Protein AF-A0A164HSQ9-F1 (afdb_monomer)

Structure (mmCIF, N/CA/C/O backbone):
data_AF-A0A164HSQ9-F1
#
_entry.id   AF-A0A164HSQ9-F1
#
loop_
_atom_site.group_PDB
_atom_site.id
_atom_site.type_symbol
_atom_site.label_atom_id
_atom_site.label_alt_id
_atom_site.label_comp_id
_atom_site.label_asym_id
_atom_site.label_entity_id
_atom_site.label_seq_id
_atom_site.pdbx_PDB_ins_code
_atom_site.Cartn_x
_atom_site.Cartn_y
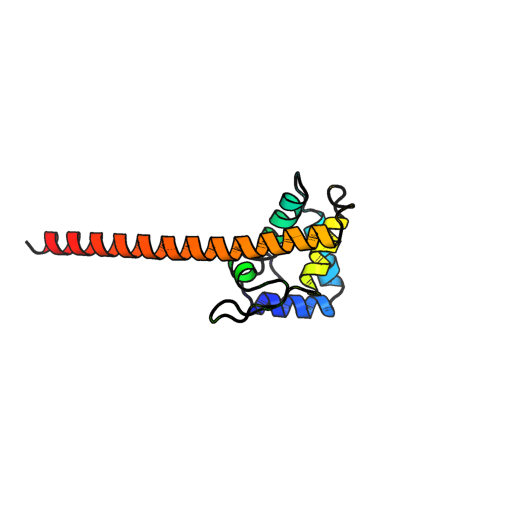_atom_site.Cartn_z
_atom_site.occupancy
_atom_site.B_iso_or_equiv
_atom_site.auth_seq_id
_atom_site.auth_comp_id
_atom_site.auth_asym_id
_atom_site.auth_atom_id
_atom_site.pdbx_PDB_model_num
ATOM 1 N N . GLU A 1 1 ? -12.897 -4.439 5.802 1.00 69.81 1 GLU A N 1
ATOM 2 C CA . GLU A 1 1 ? -12.454 -3.216 5.146 1.00 69.81 1 GLU A CA 1
ATOM 3 C C . GLU A 1 1 ? -12.882 -3.158 3.711 1.00 69.81 1 GLU A C 1
ATOM 5 O O . GLU A 1 1 ? -12.659 -4.116 2.975 1.00 69.81 1 GLU A O 1
ATOM 10 N N . GLU A 1 2 ? -13.531 -2.052 3.369 1.00 85.69 2 GLU A N 1
ATOM 11 C CA . GLU A 1 2 ? -13.688 -1.622 1.988 1.00 85.69 2 GLU A CA 1
ATOM 12 C C . GLU A 1 2 ? -12.361 -0.994 1.545 1.00 85.69 2 GLU A C 1
ATOM 14 O O . GLU A 1 2 ? -11.737 -0.239 2.290 1.00 85.69 2 GLU A O 1
ATOM 19 N N . LEU A 1 3 ? -11.887 -1.375 0.364 1.00 93.00 3 LEU A N 1
ATOM 20 C CA . LEU A 1 3 ? -10.647 -0.864 -0.209 1.00 93.00 3 LEU A CA 1
ATOM 21 C C . LEU A 1 3 ? -10.983 0.135 -1.331 1.00 93.00 3 LEU A C 1
ATOM 23 O O . LEU A 1 3 ? -11.976 -0.072 -2.029 1.00 93.00 3 LEU A O 1
ATOM 27 N N . PRO A 1 4 ? -10.170 1.185 -1.546 1.00 96.00 4 PRO A N 1
ATOM 28 C CA . PRO A 1 4 ? -8.967 1.535 -0.788 1.00 96.00 4 PRO A CA 1
ATOM 29 C C . PRO A 1 4 ? -9.292 2.155 0.577 1.00 96.00 4 PRO A C 1
ATOM 31 O O . PRO A 1 4 ? -10.255 2.906 0.702 1.00 96.00 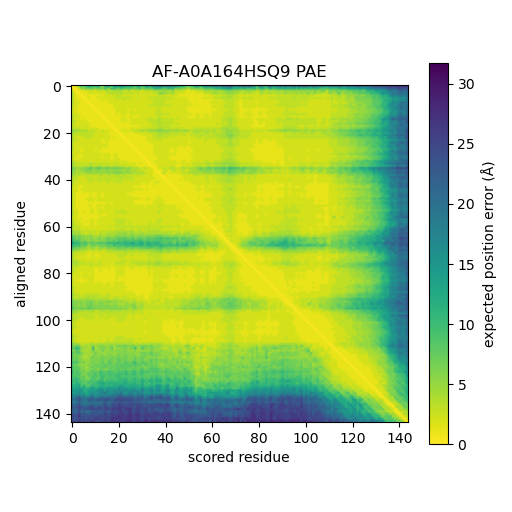4 PRO A O 1
ATOM 34 N N . VAL A 1 5 ? -8.433 1.913 1.573 1.00 96.75 5 VAL A N 1
ATOM 35 C CA . VAL A 1 5 ? -8.508 2.567 2.892 1.00 96.75 5 VAL A CA 1
ATOM 36 C C . VAL A 1 5 ? -8.292 4.073 2.743 1.00 96.75 5 VAL A C 1
ATOM 38 O O . VAL A 1 5 ? -7.297 4.482 2.131 1.00 96.75 5 VAL A O 1
ATOM 41 N N . LYS A 1 6 ? -9.193 4.902 3.289 1.00 95.75 6 LYS A N 1
ATOM 42 C CA . LYS A 1 6 ? -9.254 6.342 2.977 1.00 95.75 6 LYS A CA 1
ATOM 43 C C . LYS A 1 6 ? -8.725 7.231 4.090 1.00 95.75 6 LYS A C 1
ATOM 45 O O . LYS A 1 6 ? -8.243 8.324 3.788 1.00 95.75 6 LYS A O 1
ATOM 50 N N . THR A 1 7 ? -8.757 6.773 5.340 1.00 96.12 7 THR A N 1
ATOM 51 C CA . THR A 1 7 ? -8.259 7.539 6.492 1.00 96.12 7 THR A CA 1
ATOM 52 C C . THR A 1 7 ? -7.137 6.822 7.241 1.00 96.12 7 THR A C 1
ATOM 54 O O . THR A 1 7 ? -6.953 5.608 7.144 1.00 96.12 7 THR A O 1
ATOM 57 N N . LEU A 1 8 ? -6.328 7.588 7.984 1.00 95.62 8 LEU A N 1
ATOM 58 C CA . LEU A 1 8 ? -5.245 7.004 8.781 1.00 95.62 8 LEU A CA 1
ATOM 59 C C . LEU A 1 8 ? -5.794 6.165 9.947 1.00 95.62 8 LEU A C 1
ATOM 61 O O . LEU A 1 8 ? -5.187 5.167 10.320 1.00 95.62 8 LEU A O 1
ATOM 65 N N . GLU A 1 9 ? -6.944 6.545 10.501 1.00 96.62 9 GLU A N 1
ATOM 66 C CA . GLU A 1 9 ? -7.621 5.797 11.562 1.00 96.62 9 GLU A CA 1
ATOM 67 C C . GLU A 1 9 ? -8.108 4.428 11.075 1.00 96.62 9 GLU A C 1
ATOM 69 O O . GLU A 1 9 ? -7.846 3.412 11.724 1.00 96.62 9 GLU A O 1
ATOM 74 N N . GLU A 1 10 ? -8.734 4.379 9.895 1.00 96.88 10 GLU A N 1
ATOM 75 C CA . GLU A 1 10 ? -9.097 3.123 9.230 1.00 96.88 10 GLU A CA 1
ATOM 76 C C . GLU A 1 10 ? -7.856 2.280 8.931 1.00 96.88 10 GLU A C 1
ATOM 78 O O . GLU A 1 10 ? -7.874 1.069 9.121 1.00 96.88 10 GLU A O 1
ATOM 83 N N . PHE A 1 11 ? -6.751 2.906 8.511 1.00 97.12 11 PHE A N 1
ATOM 84 C CA . PHE A 1 11 ? -5.500 2.198 8.235 1.00 97.12 11 PHE A CA 1
ATOM 85 C C . PHE A 1 11 ? -4.947 1.514 9.485 1.00 97.12 11 PHE A C 1
ATOM 87 O O . PHE A 1 11 ? -4.614 0.332 9.437 1.00 97.12 11 PHE A O 1
ATOM 94 N N . VAL A 1 12 ? -4.896 2.227 10.612 1.00 96.62 12 VAL A N 1
ATOM 95 C CA . VAL A 1 12 ? -4.444 1.671 11.896 1.00 96.62 12 VAL A CA 1
ATOM 96 C C . VAL A 1 12 ? -5.403 0.586 12.390 1.00 96.62 12 VAL A C 1
ATOM 98 O O . VAL A 1 12 ? -4.963 -0.479 12.827 1.00 96.62 12 VAL A O 1
ATOM 101 N N . SER A 1 13 ? -6.713 0.816 12.285 1.00 96.50 13 SER A N 1
ATOM 102 C CA . SER A 1 13 ? -7.731 -0.186 12.624 1.00 96.50 13 SER A CA 1
ATOM 103 C C . SER A 1 13 ? -7.575 -1.450 11.782 1.00 96.50 13 SER A C 1
ATOM 105 O O . SER A 1 13 ? -7.618 -2.561 12.313 1.00 96.50 13 SER A O 1
ATOM 107 N N . PHE A 1 14 ? -7.314 -1.295 10.485 1.00 96.94 14 PHE A N 1
ATOM 108 C CA . PHE A 1 14 ? -7.125 -2.416 9.582 1.00 96.94 14 PHE A CA 1
ATOM 109 C C . PHE A 1 14 ? -5.819 -3.162 9.860 1.00 96.94 14 PHE A C 1
ATOM 111 O O . PHE A 1 14 ? -5.825 -4.389 9.894 1.00 96.94 14 PHE A O 1
ATOM 118 N N . GLU A 1 15 ? -4.714 -2.467 10.144 1.00 95.75 15 GLU A N 1
ATOM 119 C CA . GLU A 1 15 ? -3.472 -3.111 10.589 1.00 95.75 15 GLU A CA 1
ATOM 120 C C . GLU A 1 15 ? -3.685 -3.966 11.838 1.00 95.75 15 GLU A C 1
ATOM 122 O O . GLU A 1 15 ? -3.234 -5.112 11.875 1.00 95.75 15 GLU A O 1
ATOM 127 N N . ASN A 1 16 ? -4.403 -3.435 12.831 1.00 95.81 16 ASN A N 1
ATOM 128 C CA . ASN A 1 16 ? -4.733 -4.176 14.044 1.00 95.81 16 ASN A CA 1
ATOM 129 C C . ASN A 1 16 ? -5.604 -5.395 13.734 1.00 95.81 16 ASN A C 1
ATOM 131 O O . ASN A 1 16 ? -5.331 -6.483 14.233 1.00 95.81 16 ASN A O 1
ATOM 135 N N . LEU A 1 17 ? -6.609 -5.255 12.865 1.00 96.06 17 LEU A N 1
ATOM 136 C CA . LEU A 1 17 ? -7.443 -6.379 12.442 1.00 96.06 17 LEU A CA 1
ATOM 137 C C . LEU A 1 17 ? -6.607 -7.481 11.773 1.00 96.06 17 LEU A C 1
ATOM 139 O O . LEU A 1 17 ? -6.792 -8.658 12.066 1.00 96.06 17 LEU A O 1
ATOM 143 N N . LEU A 1 18 ? -5.653 -7.112 10.915 1.00 96.62 18 LEU A N 1
ATOM 144 C CA . LEU A 1 18 ? -4.785 -8.056 10.203 1.00 96.62 18 LEU A CA 1
ATOM 145 C C . LEU A 1 18 ? -3.828 -8.835 11.120 1.00 96.62 18 LEU A C 1
ATOM 147 O O . LEU A 1 18 ? -3.349 -9.896 10.709 1.00 96.62 18 LEU A O 1
ATOM 151 N N . LEU A 1 19 ? -3.545 -8.340 12.332 1.00 95.06 19 LEU A N 1
ATOM 152 C CA . LEU A 1 19 ? -2.737 -9.061 13.325 1.00 95.06 19 LEU A CA 1
ATOM 153 C C . LEU A 1 19 ? -3.460 -10.288 13.883 1.00 95.06 19 LEU A C 1
ATOM 155 O O . LEU A 1 19 ? -2.817 -11.306 14.132 1.00 95.06 19 LEU A O 1
ATOM 159 N N . PHE A 1 20 ? -4.775 -10.191 14.082 1.00 94.50 20 PHE A N 1
ATOM 160 C CA . PHE A 1 20 ? -5.551 -11.204 14.803 1.00 94.50 20 PHE A CA 1
ATOM 161 C C . PHE A 1 20 ? -6.492 -11.998 13.892 1.00 94.50 20 PHE A C 1
ATOM 163 O O . PHE A 1 20 ? -6.771 -13.164 14.163 1.00 94.50 20 PHE A O 1
ATOM 170 N N . ASP A 1 21 ? -6.960 -11.404 12.793 1.00 96.88 21 ASP A N 1
ATOM 171 C CA . ASP A 1 21 ? -7.878 -12.044 11.856 1.00 96.88 21 ASP A CA 1
ATOM 172 C C . ASP A 1 21 ? -7.125 -12.604 10.639 1.00 96.88 21 ASP A C 1
ATOM 174 O O . ASP A 1 21 ? -6.870 -11.936 9.628 1.00 96.88 21 ASP A O 1
ATOM 178 N N . GLU A 1 22 ? -6.786 -13.892 10.725 1.00 96.06 22 GLU A N 1
ATOM 179 C CA . GLU A 1 22 ? -6.143 -14.621 9.635 1.00 96.06 22 GLU A CA 1
ATOM 180 C C . GLU A 1 22 ? -6.992 -14.662 8.360 1.00 96.06 22 GLU A C 1
ATOM 182 O O . GLU A 1 22 ? -6.438 -14.588 7.260 1.00 96.06 22 GLU A O 1
ATOM 187 N N . ARG A 1 23 ? -8.324 -14.724 8.470 1.00 96.75 23 ARG A N 1
ATOM 188 C CA . ARG A 1 23 ? -9.200 -14.758 7.291 1.00 96.75 23 ARG A CA 1
ATOM 189 C C . ARG A 1 23 ? -9.138 -13.430 6.552 1.00 96.75 23 ARG A C 1
ATOM 191 O O . ARG A 1 23 ? -9.041 -13.422 5.324 1.00 96.75 23 ARG A O 1
ATOM 198 N N . LYS A 1 24 ? -9.130 -12.308 7.276 1.00 96.56 24 LYS A N 1
ATOM 199 C CA . LYS A 1 24 ? -8.959 -10.972 6.683 1.00 96.56 24 LYS A CA 1
ATOM 200 C C . LYS A 1 24 ? -7.589 -10.820 6.041 1.00 96.56 24 LYS A C 1
ATOM 202 O O . LYS A 1 24 ? -7.511 -10.365 4.899 1.00 96.56 24 LYS A O 1
ATOM 207 N N . ARG A 1 25 ? -6.529 -11.281 6.708 1.00 97.31 25 ARG A N 1
ATOM 208 C CA . ARG A 1 25 ? -5.171 -11.299 6.144 1.00 97.31 25 ARG A CA 1
ATOM 209 C C . ARG A 1 25 ? -5.094 -12.127 4.862 1.00 97.31 25 ARG A C 1
ATOM 211 O O . ARG A 1 25 ? -4.603 -11.629 3.852 1.00 97.31 25 ARG A O 1
ATOM 218 N N . ALA A 1 26 ? -5.646 -13.338 4.854 1.00 97.50 26 ALA A N 1
ATOM 219 C CA . ALA A 1 26 ? -5.700 -14.188 3.667 1.00 97.50 26 ALA A CA 1
ATOM 220 C C . ALA A 1 26 ? -6.541 -13.572 2.534 1.00 97.50 26 ALA A C 1
ATOM 222 O O . ALA A 1 26 ? -6.192 -13.707 1.359 1.00 97.50 26 ALA A O 1
ATOM 223 N N . SER A 1 27 ? -7.627 -12.870 2.869 1.00 97.19 27 SER A N 1
ATOM 224 C CA . SER A 1 27 ? -8.454 -12.154 1.894 1.00 97.19 27 SER A CA 1
ATOM 225 C C . SER A 1 27 ? -7.682 -11.021 1.218 1.00 97.19 27 SER A C 1
ATOM 227 O O . SER A 1 27 ? -7.730 -10.908 -0.005 1.00 97.19 27 SER A O 1
ATOM 229 N N . LEU A 1 28 ? -6.933 -10.218 1.983 1.00 98.00 28 LEU A N 1
ATOM 230 C CA . LEU A 1 28 ? -6.095 -9.151 1.429 1.00 98.00 28 LEU A CA 1
ATOM 231 C C . LEU A 1 28 ? -4.980 -9.718 0.540 1.00 98.00 28 LEU A C 1
ATOM 233 O O . LEU A 1 28 ? -4.778 -9.240 -0.572 1.00 98.00 28 LEU A O 1
ATOM 237 N N . VAL A 1 29 ? -4.301 -10.775 0.993 1.00 98.19 29 VAL A N 1
ATOM 238 C CA . VAL A 1 29 ? -3.273 -11.472 0.202 1.00 98.19 29 VAL A CA 1
ATOM 239 C C . VAL A 1 29 ? -3.849 -11.953 -1.134 1.00 98.19 29 VAL A C 1
ATOM 241 O O . VAL A 1 29 ? -3.249 -11.720 -2.181 1.00 98.19 29 VAL A O 1
ATOM 244 N N . ARG A 1 30 ? -5.038 -12.570 -1.125 1.00 97.69 30 ARG A N 1
ATOM 245 C CA . ARG A 1 30 ? -5.712 -13.050 -2.342 1.00 97.69 30 ARG A CA 1
ATOM 246 C C . ARG A 1 30 ? -6.133 -11.912 -3.267 1.00 97.69 30 ARG A C 1
ATOM 248 O O . ARG A 1 30 ? -6.007 -12.051 -4.478 1.00 97.69 30 ARG A O 1
ATOM 255 N N . PHE A 1 31 ? -6.628 -10.812 -2.706 1.00 97.50 31 PHE A N 1
ATOM 256 C CA . PHE A 1 31 ? -6.960 -9.614 -3.470 1.00 97.50 31 PHE A CA 1
ATOM 257 C C . PHE A 1 31 ? -5.721 -9.076 -4.195 1.00 97.50 31 PHE A C 1
ATOM 259 O O . PHE A 1 31 ? -5.730 -8.945 -5.417 1.00 97.50 31 PHE A O 1
ATOM 266 N N . VAL A 1 32 ? -4.621 -8.875 -3.464 1.00 97.94 32 VAL A N 1
ATOM 267 C CA . VAL A 1 32 ? -3.373 -8.335 -4.018 1.00 97.94 32 VAL A CA 1
ATOM 268 C C . VAL A 1 32 ? -2.702 -9.298 -4.996 1.00 97.94 32 VAL A C 1
ATOM 270 O O . VAL A 1 32 ? -2.124 -8.845 -5.977 1.00 97.94 32 VAL A O 1
ATOM 273 N N . ARG A 1 33 ? -2.820 -10.616 -4.802 1.00 96.88 33 ARG A N 1
ATOM 274 C CA . ARG A 1 33 ? -2.327 -11.623 -5.758 1.00 96.88 33 ARG A CA 1
ATOM 275 C C . ARG A 1 33 ? -2.843 -11.393 -7.177 1.00 96.88 33 ARG A C 1
ATOM 277 O O . ARG A 1 33 ? -2.122 -11.652 -8.137 1.00 96.88 33 ARG A O 1
ATOM 284 N N . ASN A 1 34 ? -4.072 -10.913 -7.323 1.00 96.12 34 ASN A N 1
ATOM 285 C CA . ASN A 1 34 ? -4.662 -10.659 -8.636 1.00 96.12 34 ASN A CA 1
ATOM 286 C C . ASN A 1 34 ? -4.197 -9.328 -9.252 1.00 96.12 34 ASN A C 1
ATOM 288 O O . ASN A 1 34 ? -4.576 -9.003 -10.375 1.00 96.12 34 ASN A O 1
ATOM 292 N N . ILE A 1 35 ? -3.357 -8.572 -8.543 1.00 95.06 35 ILE A N 1
ATOM 293 C CA . ILE A 1 35 ? -2.749 -7.331 -9.005 1.00 95.06 35 ILE A CA 1
ATOM 294 C C . ILE A 1 35 ? -1.329 -7.637 -9.478 1.00 95.06 35 ILE A C 1
ATOM 296 O O . ILE A 1 35 ? -0.525 -8.236 -8.769 1.00 95.06 35 ILE A O 1
ATOM 300 N N . GLY A 1 36 ? -1.021 -7.203 -10.693 1.00 88.38 36 GLY A N 1
ATOM 301 C CA . GLY A 1 36 ? 0.314 -7.258 -11.271 1.00 88.38 36 GLY A CA 1
ATOM 302 C C . GLY A 1 36 ? 0.574 -6.018 -12.113 1.00 88.38 36 GLY A C 1
ATOM 303 O O . GLY A 1 36 ? -0.215 -5.072 -12.120 1.00 88.38 36 GLY A O 1
ATOM 304 N N . GLY A 1 37 ? 1.674 -6.034 -12.843 1.00 92.06 37 GLY A N 1
ATOM 305 C CA . GLY A 1 37 ? 2.138 -4.920 -13.647 1.00 92.06 37 GLY A CA 1
ATOM 306 C C . GLY A 1 37 ? 3.234 -5.371 -14.596 1.00 92.06 37 GLY A C 1
ATOM 307 O O . GLY A 1 37 ? 3.728 -6.494 -14.503 1.00 92.06 37 GLY A O 1
ATOM 308 N N . ALA A 1 38 ? 3.609 -4.491 -15.519 1.00 92.00 38 ALA A N 1
ATOM 309 C CA . ALA A 1 38 ? 4.662 -4.795 -16.490 1.00 92.00 38 ALA A CA 1
ATOM 310 C C . ALA A 1 38 ? 6.059 -4.846 -15.846 1.00 92.00 38 ALA A C 1
ATOM 312 O O . ALA A 1 38 ? 6.978 -5.461 -16.378 1.00 92.00 38 ALA A O 1
ATOM 313 N N . THR A 1 39 ? 6.226 -4.174 -14.705 1.00 94.38 39 THR A N 1
ATOM 314 C CA . THR A 1 39 ? 7.485 -4.083 -13.960 1.00 94.38 39 THR A CA 1
ATOM 315 C C . THR A 1 39 ? 7.217 -4.191 -12.465 1.00 94.38 39 THR A C 1
ATOM 317 O O . THR A 1 39 ? 6.091 -3.978 -12.018 1.00 94.38 39 THR A O 1
ATOM 320 N N . GLU A 1 40 ? 8.261 -4.441 -11.676 1.00 94.69 40 GLU A N 1
ATOM 321 C CA . GLU A 1 40 ? 8.168 -4.473 -10.213 1.00 94.69 40 GLU A CA 1
ATOM 322 C C . GLU A 1 40 ? 7.570 -3.186 -9.629 1.00 94.69 40 GLU A C 1
ATOM 324 O O . GLU A 1 40 ? 6.607 -3.232 -8.860 1.00 94.69 40 GLU A O 1
ATOM 329 N N . GLY A 1 41 ? 8.079 -2.028 -10.059 1.00 95.94 41 GLY A N 1
ATOM 330 C CA . GLY A 1 41 ? 7.562 -0.736 -9.616 1.00 95.94 41 GLY A CA 1
ATOM 331 C C . GLY A 1 41 ? 6.107 -0.496 -10.024 1.00 95.94 41 GLY A C 1
ATOM 332 O O . GLY A 1 41 ? 5.354 0.112 -9.261 1.00 95.94 41 GLY A O 1
AT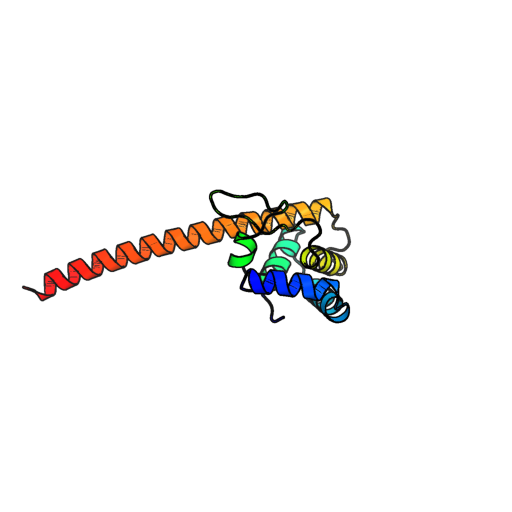OM 333 N N . ASP A 1 42 ? 5.686 -0.991 -11.192 1.00 96.25 42 ASP A N 1
ATOM 334 C CA . ASP A 1 42 ? 4.287 -0.913 -11.626 1.00 96.25 42 ASP A CA 1
ATOM 335 C C . ASP A 1 42 ? 3.383 -1.790 -10.749 1.00 96.25 42 ASP A C 1
ATOM 337 O O . ASP A 1 42 ? 2.407 -1.290 -10.190 1.00 96.25 42 ASP A O 1
ATOM 341 N N . SER A 1 43 ? 3.753 -3.055 -10.529 1.00 97.44 43 SER A N 1
ATOM 342 C CA . SER A 1 43 ? 3.010 -3.984 -9.669 1.00 97.44 43 SER A CA 1
ATOM 343 C C . SER A 1 43 ? 2.820 -3.433 -8.253 1.00 97.44 43 SER A C 1
ATOM 345 O O . SER A 1 43 ? 1.700 -3.397 -7.742 1.00 97.44 43 SER A O 1
ATOM 347 N N . VAL A 1 44 ? 3.898 -2.940 -7.632 1.00 97.69 44 VAL A N 1
ATOM 348 C CA . VAL A 1 44 ? 3.856 -2.369 -6.276 1.00 97.69 44 VAL A CA 1
ATOM 349 C C . VAL A 1 44 ? 3.019 -1.088 -6.240 1.00 97.69 44 VAL A C 1
ATOM 351 O O . VAL A 1 44 ? 2.184 -0.913 -5.352 1.00 97.69 44 VAL A O 1
ATOM 354 N N . SER A 1 45 ? 3.198 -0.193 -7.215 1.00 96.25 45 SER A N 1
ATOM 355 C CA . SER A 1 45 ? 2.429 1.053 -7.319 1.00 96.25 45 SER A CA 1
ATOM 356 C C . SER A 1 45 ? 0.929 0.789 -7.475 1.00 96.25 45 SER A C 1
ATOM 358 O O . SER A 1 45 ? 0.121 1.423 -6.794 1.00 96.25 45 SER A O 1
ATOM 360 N N . ARG A 1 46 ? 0.550 -0.160 -8.340 1.00 97.25 46 ARG A N 1
ATOM 361 C CA . ARG A 1 46 ? -0.845 -0.561 -8.564 1.00 97.25 46 ARG A CA 1
ATOM 362 C C . ARG A 1 46 ? -1.449 -1.191 -7.317 1.00 97.25 46 ARG A C 1
ATOM 364 O O . ARG A 1 46 ? -2.503 -0.738 -6.887 1.00 97.25 46 ARG A O 1
ATOM 371 N N . ALA A 1 47 ? -0.756 -2.136 -6.681 1.00 98.00 47 ALA A N 1
ATOM 372 C CA . ALA A 1 47 ? -1.232 -2.749 -5.441 1.00 98.00 47 ALA A CA 1
ATOM 373 C C . ALA A 1 47 ? -1.516 -1.698 -4.362 1.00 98.00 47 ALA A C 1
ATOM 375 O O . ALA A 1 47 ? -2.580 -1.701 -3.748 1.00 98.00 47 ALA A O 1
ATOM 376 N N . TRP A 1 48 ? -0.611 -0.738 -4.175 1.00 98.12 48 TRP A N 1
ATOM 377 C CA . TRP A 1 48 ? -0.815 0.307 -3.179 1.00 98.12 48 TRP A CA 1
ATOM 378 C C . TRP A 1 48 ? -1.949 1.275 -3.509 1.00 98.12 48 TRP A C 1
ATOM 380 O O . TRP A 1 48 ? -2.589 1.747 -2.577 1.00 98.12 48 TRP A O 1
ATOM 390 N N . LYS A 1 49 ? -2.218 1.564 -4.789 1.00 96.44 49 LYS A N 1
ATOM 391 C CA . LYS A 1 49 ? -3.372 2.387 -5.194 1.00 96.44 49 LYS A CA 1
ATOM 392 C C . LYS A 1 49 ? -4.706 1.715 -4.872 1.00 96.44 49 LYS A C 1
ATOM 394 O O . LYS A 1 49 ? -5.627 2.411 -4.467 1.00 96.44 49 LYS A O 1
ATOM 399 N N . GLU A 1 50 ? -4.781 0.396 -5.030 1.00 97.75 50 GLU A N 1
ATOM 400 C CA . GLU A 1 50 ? -5.990 -0.379 -4.737 1.00 97.75 50 GLU A CA 1
ATOM 401 C C . GLU A 1 50 ? -6.208 -0.576 -3.232 1.00 97.75 50 GLU A C 1
ATOM 403 O O . GLU A 1 50 ? -7.340 -0.610 -2.769 1.00 97.75 50 GLU A O 1
ATOM 408 N N . VAL A 1 51 ? -5.135 -0.703 -2.443 1.00 97.81 51 VAL A N 1
ATOM 409 C CA . VAL A 1 51 ? -5.249 -0.995 -1.003 1.00 97.81 51 VAL A CA 1
ATOM 410 C C . VAL A 1 51 ? -5.382 0.277 -0.160 1.00 97.81 51 VAL A C 1
ATOM 412 O O . VAL A 1 51 ? -6.083 0.266 0.850 1.00 97.81 51 VAL A O 1
ATOM 415 N N . VAL A 1 52 ? -4.716 1.375 -0.536 1.00 97.25 52 VAL A N 1
ATOM 416 C CA . VAL A 1 52 ? -4.597 2.573 0.313 1.00 97.25 52 VAL A CA 1
ATOM 417 C C . VAL A 1 52 ? -4.656 3.864 -0.508 1.00 97.25 52 VAL A C 1
ATOM 419 O O . VAL A 1 52 ? -3.905 4.056 -1.473 1.00 97.25 52 VAL A O 1
ATOM 422 N N . SER A 1 53 ? -5.486 4.809 -0.066 1.00 96.19 53 SER A N 1
ATOM 423 C CA . SER A 1 53 ? -5.617 6.121 -0.700 1.00 96.19 53 SER A CA 1
ATOM 424 C C . SER A 1 53 ? -4.295 6.896 -0.730 1.00 96.19 53 SER A C 1
ATOM 426 O O . SER A 1 53 ? -3.343 6.633 0.018 1.00 96.19 53 SER A O 1
ATOM 428 N N . VAL A 1 54 ? -4.202 7.878 -1.628 1.00 94.50 54 VAL A N 1
ATOM 429 C CA . VAL A 1 54 ? -3.008 8.730 -1.719 1.00 94.50 54 VAL A CA 1
ATOM 430 C C . VAL A 1 54 ? -2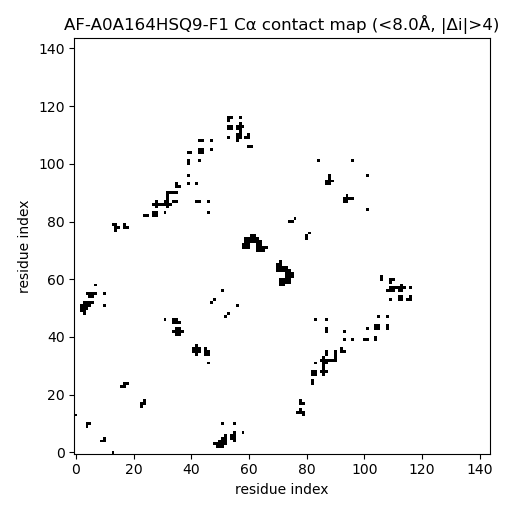.840 9.580 -0.452 1.00 94.50 54 VAL A C 1
ATOM 432 O O . VAL A 1 54 ? -1.712 9.790 -0.007 1.00 94.50 54 VAL A O 1
ATOM 435 N N . GLU A 1 55 ? -3.943 9.978 0.183 1.00 94.06 55 GLU A N 1
ATOM 436 C CA . GLU A 1 55 ? -3.995 10.756 1.423 1.00 94.06 55 GLU A CA 1
ATOM 437 C C . GLU A 1 55 ? -3.403 9.980 2.602 1.00 94.06 55 GLU A C 1
ATOM 439 O O . GLU A 1 55 ? -2.597 10.523 3.363 1.00 94.06 55 GLU A O 1
ATOM 444 N N . VAL A 1 56 ? -3.746 8.697 2.746 1.00 95.81 56 VAL A N 1
ATOM 445 C CA . VAL A 1 56 ? -3.177 7.845 3.800 1.00 95.81 56 VAL A CA 1
ATOM 446 C C . VAL A 1 56 ? -1.709 7.567 3.516 1.00 95.81 56 VAL A C 1
ATOM 448 O O . VAL A 1 56 ? -0.865 7.736 4.397 1.00 95.81 56 VAL A O 1
ATOM 451 N N . ARG A 1 57 ? -1.351 7.243 2.266 1.00 96.06 57 ARG A N 1
ATOM 452 C CA . ARG A 1 57 ? 0.058 7.029 1.894 1.00 96.06 57 ARG A CA 1
ATOM 453 C C . ARG A 1 57 ? 0.921 8.260 2.157 1.00 96.06 57 ARG A C 1
ATOM 455 O O . ARG A 1 57 ? 2.054 8.126 2.613 1.00 96.06 57 ARG A O 1
ATOM 462 N N . ALA A 1 58 ? 0.385 9.462 1.952 1.00 93.62 58 ALA A N 1
ATOM 463 C CA . ALA A 1 58 ? 1.077 10.703 2.275 1.00 93.62 58 ALA A CA 1
ATOM 464 C C . ALA A 1 58 ? 1.366 10.861 3.779 1.00 93.62 58 ALA A C 1
ATOM 466 O O . ALA A 1 58 ? 2.292 11.595 4.141 1.00 93.62 58 ALA A O 1
ATOM 467 N N . GLN A 1 59 ? 0.613 10.198 4.661 1.00 95.00 59 GLN A N 1
ATOM 468 C CA . GLN A 1 59 ? 0.761 10.250 6.120 1.00 95.00 59 GLN A CA 1
ATOM 469 C C . GLN A 1 59 ? 1.675 9.163 6.696 1.00 95.00 59 GLN A C 1
ATOM 471 O O . GLN A 1 59 ? 2.080 9.267 7.856 1.00 95.00 59 GLN A O 1
ATOM 476 N N . CYS A 1 60 ? 2.095 8.191 5.891 1.00 95.94 60 CYS A N 1
ATOM 477 C CA . CYS A 1 60 ? 2.984 7.119 6.326 1.00 95.94 60 CYS A CA 1
ATOM 478 C C . CYS A 1 60 ? 4.405 7.295 5.767 1.00 95.94 60 CYS A C 1
ATOM 480 O O . CYS A 1 60 ? 4.629 7.937 4.740 1.00 95.94 60 CYS A O 1
ATOM 482 N N . ASN A 1 61 ? 5.400 6.719 6.440 1.00 95.44 61 ASN A N 1
ATOM 483 C CA . ASN A 1 61 ? 6.717 6.466 5.859 1.00 95.44 61 ASN A CA 1
ATOM 484 C C . ASN A 1 61 ? 7.364 5.231 6.501 1.00 95.44 61 ASN A C 1
ATOM 486 O O . ASN A 1 61 ? 6.868 4.692 7.490 1.00 95.44 61 ASN A O 1
ATOM 490 N N . TRP A 1 62 ? 8.490 4.778 5.944 1.00 96.44 62 TRP A N 1
ATOM 491 C CA . TRP A 1 62 ? 9.118 3.528 6.378 1.00 96.44 62 TRP A CA 1
ATOM 492 C C . TRP A 1 62 ? 9.410 3.477 7.881 1.00 96.44 62 TRP A C 1
ATOM 494 O O . TRP A 1 62 ? 9.069 2.508 8.554 1.00 96.44 62 TRP A O 1
ATOM 504 N N . ASN A 1 63 ? 9.991 4.549 8.421 1.00 95.00 63 ASN A N 1
ATOM 505 C CA . ASN A 1 63 ? 10.529 4.571 9.781 1.00 95.00 63 ASN A CA 1
ATOM 506 C C . ASN A 1 63 ? 9.617 5.267 10.810 1.00 95.00 63 ASN A C 1
ATOM 508 O O . ASN A 1 63 ? 9.953 5.290 11.989 1.00 95.00 63 ASN A O 1
ATOM 512 N N . GLY A 1 64 ? 8.484 5.840 10.398 1.00 93.31 64 GLY A N 1
ATOM 513 C CA . GLY A 1 64 ? 7.635 6.703 11.232 1.00 93.31 64 GLY A CA 1
ATOM 514 C C . GLY A 1 64 ? 8.266 8.060 11.575 1.00 93.31 64 GLY A C 1
ATOM 515 O O . GLY A 1 64 ? 7.861 8.717 12.533 1.00 93.31 64 GLY A O 1
ATOM 516 N N . VAL A 1 65 ? 9.295 8.484 10.832 1.00 92.19 65 VAL A N 1
ATOM 517 C CA . VAL A 1 65 ? 10.054 9.703 11.150 1.00 92.19 65 VAL A CA 1
ATOM 518 C C . VAL A 1 65 ? 9.203 10.936 10.866 1.00 92.19 65 VAL A C 1
ATOM 520 O O . VAL A 1 65 ? 8.508 11.012 9.849 1.00 92.19 65 VAL A O 1
ATOM 523 N N . ARG A 1 66 ? 9.268 11.917 11.769 1.00 90.31 66 ARG A N 1
ATOM 524 C CA . ARG A 1 66 ? 8.567 13.195 11.635 1.00 90.31 66 ARG A CA 1
ATOM 525 C C . ARG A 1 66 ? 9.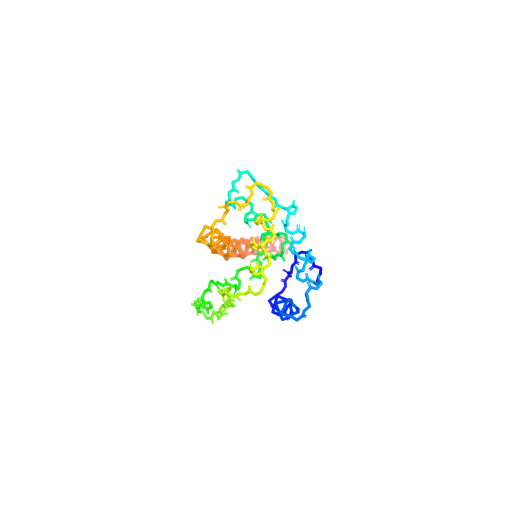018 13.927 10.369 1.00 90.31 66 ARG A C 1
ATOM 527 O O . ARG A 1 66 ? 10.205 13.958 10.058 1.00 90.31 66 ARG A O 1
ATOM 534 N N . ARG A 1 67 ? 8.085 14.562 9.659 1.00 82.75 67 ARG A N 1
ATOM 535 C CA . ARG A 1 67 ? 8.402 15.447 8.527 1.00 82.75 67 ARG A CA 1
ATOM 536 C C . ARG A 1 67 ? 7.711 16.786 8.740 1.00 82.75 67 ARG A C 1
ATOM 538 O O . ARG A 1 67 ? 6.484 16.864 8.700 1.00 82.75 67 ARG A O 1
ATOM 545 N N . GLY A 1 68 ? 8.501 17.824 9.009 1.00 83.44 68 GLY A N 1
ATOM 546 C CA . GLY A 1 68 ? 7.978 19.094 9.511 1.00 83.44 68 GLY A CA 1
ATOM 547 C C . GLY A 1 68 ? 7.253 18.885 10.842 1.00 83.44 68 GLY A C 1
ATOM 548 O O . GLY A 1 68 ? 7.784 18.255 11.755 1.00 83.44 68 GLY A O 1
ATOM 549 N N . ARG A 1 69 ? 6.011 19.367 10.944 1.00 83.31 69 ARG A N 1
ATOM 550 C CA . ARG A 1 69 ? 5.200 19.238 12.168 1.00 83.31 69 ARG A CA 1
ATOM 551 C C . ARG A 1 69 ? 4.484 17.885 12.295 1.00 83.31 69 ARG A C 1
ATOM 553 O O . ARG A 1 69 ? 4.120 17.497 13.404 1.00 83.31 69 ARG A O 1
ATOM 560 N N . ILE A 1 70 ? 4.359 17.131 11.201 1.00 82.81 70 ILE A N 1
ATOM 561 C CA . ILE A 1 70 ? 3.540 15.913 11.118 1.00 82.81 70 ILE A CA 1
ATOM 562 C C . ILE A 1 70 ? 4.353 14.684 11.551 1.00 82.81 70 ILE A C 1
ATOM 564 O O . ILE A 1 70 ? 5.380 14.365 10.941 1.00 82.81 70 ILE A O 1
ATOM 568 N N . LYS A 1 71 ? 3.882 13.971 12.584 1.00 90.44 71 LYS A N 1
ATOM 569 C CA . LYS A 1 71 ? 4.370 12.627 12.934 1.00 90.44 71 LYS A CA 1
ATOM 570 C C . LYS A 1 71 ? 3.792 11.633 11.927 1.00 90.44 71 LYS A C 1
ATOM 572 O O . LYS A 1 71 ? 2.581 11.583 11.752 1.00 90.44 71 LYS A O 1
ATOM 577 N N . LYS A 1 72 ? 4.659 10.898 11.230 1.00 93.94 72 LYS A N 1
ATOM 578 C CA . LYS A 1 72 ? 4.243 9.933 10.207 1.00 93.94 72 LYS A CA 1
ATOM 579 C C . LYS A 1 72 ? 3.971 8.576 10.837 1.00 93.94 72 LYS A C 1
ATOM 581 O O . LYS A 1 72 ? 4.648 8.194 11.792 1.00 93.94 72 LYS A O 1
ATOM 586 N N . HIS A 1 73 ? 3.023 7.844 10.270 1.00 96.19 73 HIS A N 1
ATOM 587 C CA . HIS A 1 73 ? 2.786 6.456 10.645 1.00 96.19 73 HIS A CA 1
ATOM 588 C C . HIS A 1 73 ? 3.878 5.541 10.080 1.00 96.19 73 HIS A C 1
ATOM 590 O O . HIS A 1 73 ? 4.361 5.758 8.965 1.00 96.19 73 HIS A O 1
ATOM 596 N N . LYS A 1 74 ? 4.318 4.558 10.869 1.00 97.31 74 LYS A N 1
ATOM 597 C CA . LYS A 1 74 ? 5.465 3.697 10.548 1.00 97.31 74 LYS A CA 1
ATOM 598 C C . LYS A 1 74 ? 5.018 2.478 9.742 1.00 97.31 74 LYS A C 1
ATOM 600 O O . LYS A 1 74 ? 4.140 1.752 10.179 1.00 97.31 74 LYS A O 1
ATOM 605 N N . LEU A 1 75 ? 5.690 2.211 8.620 1.00 97.31 75 LEU A N 1
ATOM 606 C CA . LEU A 1 75 ? 5.404 1.054 7.756 1.00 97.31 75 LEU A CA 1
ATOM 607 C C . LEU A 1 75 ? 6.303 -0.162 8.011 1.00 97.31 75 LEU A C 1
ATOM 609 O O . LEU A 1 75 ? 5.943 -1.283 7.669 1.00 97.31 75 LEU A O 1
ATOM 613 N N . ASN A 1 76 ? 7.497 0.025 8.571 1.00 96.00 76 ASN A N 1
ATOM 614 C CA . ASN A 1 76 ? 8.410 -1.089 8.812 1.00 96.00 76 ASN A CA 1
ATOM 615 C C . ASN A 1 76 ? 7.788 -2.097 9.802 1.00 96.00 76 ASN A C 1
ATOM 617 O O . ASN A 1 76 ? 7.446 -1.716 10.926 1.00 96.00 76 ASN A O 1
ATOM 621 N N . LYS A 1 77 ? 7.689 -3.367 9.374 1.00 94.06 77 LYS A N 1
ATOM 622 C CA . LYS A 1 77 ? 6.984 -4.489 10.034 1.00 94.06 77 LYS A CA 1
ATOM 623 C C . LYS A 1 77 ? 5.462 -4.333 10.134 1.00 94.06 77 LYS A C 1
ATOM 625 O O . LYS A 1 77 ? 4.826 -5.027 10.919 1.00 94.06 77 LYS A O 1
ATOM 630 N N . SER A 1 78 ? 4.881 -3.445 9.335 1.00 96.69 78 SER A N 1
ATOM 631 C CA . SER A 1 78 ? 3.435 -3.279 9.251 1.00 96.69 78 SER A CA 1
ATOM 632 C C . SER A 1 78 ? 2.741 -4.564 8.753 1.00 96.69 78 SER A C 1
ATOM 634 O O . SER A 1 78 ? 3.157 -5.119 7.728 1.00 96.69 78 SER A O 1
ATOM 636 N N . PRO A 1 79 ? 1.653 -5.015 9.405 1.00 97.56 79 PRO A N 1
ATOM 637 C CA . PRO A 1 79 ? 0.865 -6.165 8.958 1.00 97.56 79 PRO A CA 1
ATOM 638 C C . PRO A 1 79 ? 0.301 -6.002 7.545 1.00 97.56 79 PRO A C 1
ATOM 640 O O . PRO A 1 79 ? 0.313 -6.960 6.769 1.00 97.56 79 PRO A O 1
ATOM 643 N N . ILE A 1 80 ? -0.144 -4.793 7.177 1.00 97.81 80 ILE A N 1
ATOM 644 C CA . ILE A 1 80 ? -0.684 -4.540 5.835 1.00 97.81 80 ILE A CA 1
ATOM 645 C C . ILE A 1 80 ? 0.422 -4.605 4.780 1.00 97.81 80 ILE A C 1
ATOM 647 O O . ILE A 1 80 ? 0.213 -5.187 3.720 1.00 97.81 80 ILE A O 1
ATOM 651 N N . VAL A 1 81 ? 1.624 -4.099 5.085 1.00 98.19 81 VAL A N 1
ATOM 652 C CA . VAL A 1 81 ? 2.788 -4.190 4.185 1.00 98.19 81 VAL A CA 1
ATOM 653 C C . VAL A 1 81 ? 3.159 -5.645 3.936 1.00 98.19 81 VAL A C 1
ATOM 655 O O . VAL A 1 81 ? 3.291 -6.053 2.784 1.00 98.19 81 VAL A O 1
ATOM 658 N N . LEU A 1 82 ? 3.258 -6.449 4.996 1.00 98.06 82 LEU A N 1
ATOM 659 C CA . LEU A 1 82 ? 3.577 -7.871 4.876 1.00 98.06 82 LEU A CA 1
ATOM 660 C C . LEU A 1 82 ? 2.510 -8.633 4.077 1.00 98.06 82 LEU A C 1
ATOM 662 O O . LEU A 1 82 ? 2.849 -9.474 3.244 1.00 98.06 82 LEU A O 1
ATOM 666 N N . ALA A 1 83 ? 1.228 -8.322 4.286 1.00 98.19 83 ALA A N 1
ATOM 667 C CA . ALA A 1 83 ? 0.131 -8.928 3.536 1.00 98.19 83 ALA A CA 1
ATOM 668 C C . ALA A 1 83 ? 0.161 -8.546 2.046 1.00 98.19 83 ALA A C 1
ATOM 670 O O . ALA A 1 83 ? 0.014 -9.418 1.191 1.00 98.19 83 ALA A O 1
ATOM 671 N N . VAL A 1 84 ? 0.411 -7.273 1.722 1.00 98.12 84 VAL A N 1
ATOM 672 C CA . VAL A 1 84 ? 0.554 -6.803 0.334 1.00 98.12 84 VAL A CA 1
ATOM 673 C C . VAL A 1 84 ? 1.737 -7.487 -0.349 1.00 98.12 84 VAL A C 1
ATOM 675 O O . VAL A 1 84 ? 1.598 -7.995 -1.458 1.00 98.12 84 VAL A O 1
ATOM 678 N N . TRP A 1 85 ? 2.891 -7.564 0.313 1.00 98.06 85 TRP A N 1
ATOM 679 C CA . TRP A 1 85 ? 4.083 -8.204 -0.251 1.00 98.06 85 TRP A CA 1
ATOM 680 C C . TRP A 1 85 ? 3.890 -9.701 -0.479 1.00 98.06 85 TRP A C 1
ATOM 682 O O . TRP A 1 85 ? 4.292 -10.221 -1.517 1.00 98.06 85 TRP A O 1
ATOM 692 N N . ASN A 1 86 ? 3.232 -10.391 0.455 1.00 97.88 86 ASN A N 1
ATOM 693 C CA . ASN A 1 86 ? 2.875 -11.795 0.278 1.00 97.88 86 ASN A CA 1
ATOM 694 C C . ASN A 1 86 ? 1.906 -11.974 -0.902 1.00 97.88 86 ASN A C 1
ATOM 696 O O . ASN A 1 86 ? 2.130 -12.831 -1.750 1.00 97.88 86 ASN A O 1
ATOM 700 N N . GLY A 1 87 ? 0.883 -11.121 -1.013 1.00 97.88 87 GLY A N 1
ATOM 701 C CA . GLY A 1 87 ? -0.030 -11.130 -2.156 1.00 97.88 87 GLY A CA 1
ATOM 702 C C . GLY A 1 87 ? 0.704 -10.964 -3.483 1.00 97.88 87 GLY A C 1
AT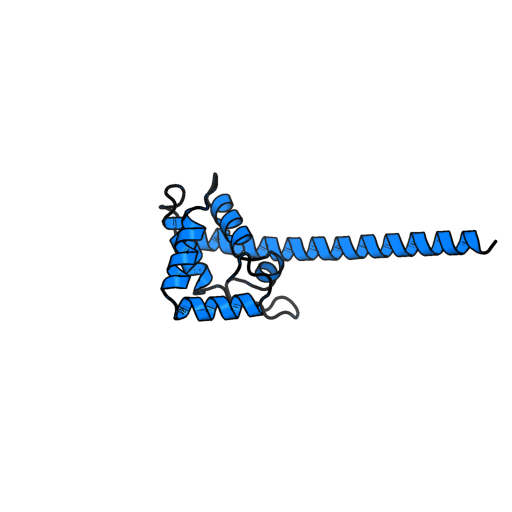OM 703 O O . GLY A 1 87 ? 0.545 -11.796 -4.372 1.00 97.88 87 GLY A O 1
ATOM 704 N N . LEU A 1 88 ? 1.582 -9.963 -3.585 1.00 97.75 88 LEU A N 1
ATOM 705 C CA . LEU A 1 88 ? 2.403 -9.744 -4.776 1.00 97.75 88 LEU A CA 1
ATOM 706 C C . LEU A 1 88 ? 3.236 -10.983 -5.114 1.00 97.75 88 LEU A C 1
ATOM 708 O O . LEU A 1 88 ? 3.199 -11.435 -6.247 1.00 97.75 88 LEU A O 1
ATOM 712 N N . ARG A 1 89 ? 3.909 -11.612 -4.149 1.00 97.44 89 ARG A N 1
ATOM 713 C CA . ARG A 1 89 ? 4.707 -12.826 -4.410 1.00 97.44 89 ARG A CA 1
ATOM 714 C C . ARG A 1 89 ? 3.896 -14.034 -4.870 1.00 97.44 89 ARG A C 1
ATOM 716 O O . ARG A 1 89 ? 4.449 -14.935 -5.491 1.00 97.44 89 ARG A O 1
ATOM 723 N N . GLN A 1 90 ? 2.600 -14.073 -4.581 1.00 97.19 90 GLN A N 1
ATOM 724 C CA . GLN A 1 90 ? 1.720 -15.119 -5.102 1.00 97.19 90 GLN A CA 1
ATOM 725 C C . GLN A 1 90 ? 1.247 -14.838 -6.534 1.00 97.19 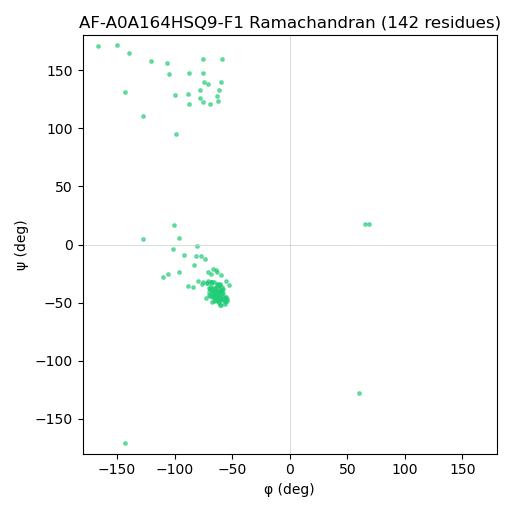90 GLN A C 1
ATOM 727 O O . GLN A 1 90 ? 0.645 -15.715 -7.161 1.00 97.19 90 GLN A O 1
ATOM 732 N N . ASN A 1 91 ? 1.492 -13.637 -7.063 1.00 96.31 91 ASN A N 1
ATOM 733 C CA . ASN A 1 91 ? 1.312 -13.349 -8.475 1.00 96.31 91 ASN A CA 1
ATOM 734 C C . ASN A 1 91 ? 2.505 -13.925 -9.268 1.00 96.31 91 ASN A C 1
ATOM 736 O O . ASN A 1 91 ? 3.647 -13.570 -8.970 1.00 96.31 91 ASN A O 1
ATOM 740 N N . PRO A 1 92 ? 2.280 -14.758 -10.303 1.00 92.94 92 PRO A N 1
ATOM 741 C CA . PRO A 1 92 ? 3.363 -15.342 -11.098 1.00 92.94 92 PRO A CA 1
ATOM 742 C C . PRO A 1 92 ? 4.332 -14.321 -11.711 1.00 92.94 92 PRO A C 1
ATOM 744 O O . PRO A 1 92 ? 5.517 -14.604 -11.833 1.00 92.94 92 PRO A O 1
ATOM 747 N N . ALA A 1 93 ? 3.863 -13.116 -12.055 1.00 90.19 93 ALA A N 1
ATOM 748 C CA . ALA A 1 93 ? 4.714 -12.057 -12.605 1.00 90.19 93 ALA A CA 1
ATOM 749 C C . ALA A 1 93 ? 5.638 -11.406 -11.556 1.00 90.19 93 ALA A C 1
ATOM 751 O O . ALA A 1 93 ? 6.535 -10.645 -11.906 1.00 90.19 93 ALA A O 1
ATOM 752 N N . CYS A 1 94 ? 5.398 -11.670 -10.271 1.00 92.19 94 CYS A N 1
ATOM 753 C CA . CYS A 1 94 ? 6.028 -10.989 -9.142 1.00 92.19 94 CYS A CA 1
ATOM 754 C C . CYS A 1 94 ? 6.660 -11.972 -8.136 1.00 92.19 94 CYS A C 1
ATOM 756 O O . CYS A 1 94 ? 7.151 -11.553 -7.086 1.00 92.19 94 CYS A O 1
ATOM 758 N N . SER A 1 95 ? 6.665 -13.277 -8.432 1.00 91.94 95 SER A N 1
ATOM 759 C CA . SER A 1 95 ? 7.084 -14.333 -7.496 1.00 91.94 95 SER A CA 1
ATOM 760 C C . SER A 1 95 ? 8.527 -14.196 -7.016 1.00 91.94 95 SER A C 1
ATOM 762 O O . SER A 1 95 ? 8.861 -14.628 -5.916 1.00 91.94 95 SER A O 1
ATOM 764 N N . ASN A 1 96 ? 9.374 -13.559 -7.826 1.00 93.38 96 ASN A N 1
ATOM 765 C CA . ASN A 1 96 ? 10.809 -13.437 -7.581 1.00 93.38 96 ASN A CA 1
ATOM 766 C C . ASN A 1 96 ? 11.194 -12.106 -6.910 1.00 93.38 96 ASN A C 1
ATOM 768 O O . ASN A 1 96 ? 12.381 -11.826 -6.746 1.00 93.38 96 ASN A O 1
ATOM 772 N N . PHE A 1 97 ? 10.223 -11.266 -6.528 1.00 95.25 97 PHE A N 1
ATOM 773 C CA . PHE A 1 97 ? 10.511 -9.972 -5.906 1.00 95.25 97 PHE A CA 1
ATOM 774 C C . PHE A 1 97 ? 11.085 -10.142 -4.494 1.00 95.25 97 PHE A C 1
ATOM 776 O O . PHE A 1 97 ? 10.456 -10.700 -3.583 1.00 95.25 97 PHE A O 1
ATOM 783 N N . THR A 1 98 ? 12.292 -9.613 -4.296 1.00 96.88 98 THR A N 1
ATOM 784 C CA . THR A 1 98 ? 13.000 -9.656 -3.009 1.00 96.88 98 THR A CA 1
ATOM 785 C C . THR A 1 98 ? 12.408 -8.656 -2.013 1.00 96.88 98 THR A C 1
ATOM 787 O O . THR A 1 98 ? 11.750 -7.692 -2.402 1.00 96.88 98 THR A O 1
ATOM 790 N N . ASP A 1 99 ? 12.640 -8.857 -0.711 1.00 96.62 99 ASP A N 1
ATOM 791 C CA . ASP A 1 99 ? 12.190 -7.900 0.316 1.00 96.62 99 ASP A CA 1
ATOM 792 C C . ASP A 1 99 ? 12.792 -6.507 0.096 1.00 96.62 99 ASP A C 1
ATOM 794 O O . ASP A 1 99 ? 12.096 -5.506 0.241 1.00 96.62 99 ASP A O 1
ATOM 798 N N . ALA A 1 100 ? 14.065 -6.431 -0.308 1.00 97.25 100 ALA A N 1
ATOM 799 C CA . ALA A 1 100 ? 14.739 -5.163 -0.575 1.00 97.25 100 ALA A CA 1
ATOM 800 C C . ALA A 1 100 ? 14.070 -4.389 -1.722 1.00 97.25 100 ALA A C 1
ATOM 802 O O . ALA A 1 100 ? 13.884 -3.174 -1.633 1.00 97.25 100 ALA A O 1
ATOM 803 N N . ALA A 1 101 ? 13.670 -5.103 -2.772 1.00 96.44 101 ALA A N 1
ATOM 804 C CA . ALA A 1 101 ? 13.054 -4.527 -3.957 1.00 96.44 101 ALA A CA 1
ATOM 805 C C . ALA A 1 101 ? 11.610 -4.060 -3.669 1.00 96.44 101 ALA A C 1
ATOM 807 O O . ALA A 1 101 ? 11.259 -2.896 -3.890 1.00 96.44 101 ALA A O 1
ATOM 808 N N . LEU A 1 102 ? 10.816 -4.901 -2.991 1.00 97.56 102 LEU A N 1
ATOM 809 C CA . LEU A 1 102 ? 9.482 -4.527 -2.503 1.00 97.56 102 LEU A CA 1
ATOM 810 C C . LEU A 1 102 ? 9.522 -3.350 -1.522 1.00 97.56 102 LEU A C 1
ATOM 812 O O . LEU A 1 102 ? 8.662 -2.465 -1.588 1.00 97.56 102 LEU A O 1
ATOM 816 N N . GLN A 1 103 ? 10.517 -3.304 -0.631 1.00 97.94 103 GLN A N 1
ATOM 817 C CA . GLN A 1 103 ? 10.738 -2.173 0.268 1.00 97.94 103 GLN A CA 1
ATOM 818 C C . GLN A 1 103 ? 11.011 -0.899 -0.519 1.00 97.94 103 GLN A C 1
ATOM 820 O O . GLN A 1 103 ? 10.356 0.116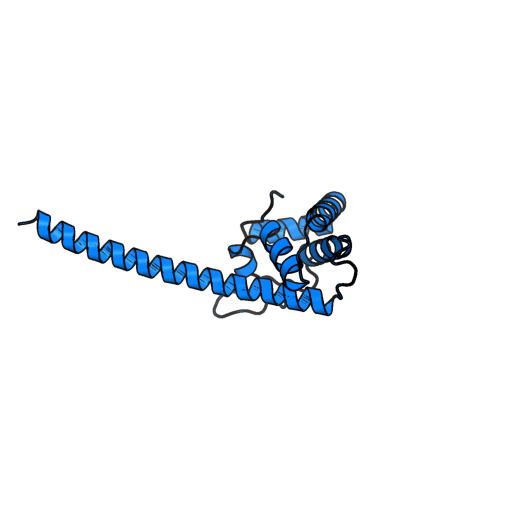 -0.275 1.00 97.94 103 GLN A O 1
ATOM 825 N N . PHE A 1 104 ? 11.962 -0.944 -1.451 1.00 97.75 104 PHE A N 1
ATOM 826 C CA . PHE A 1 104 ? 12.347 0.208 -2.255 1.00 97.75 104 PHE A CA 1
ATOM 827 C C . PHE A 1 104 ? 11.144 0.799 -3.003 1.00 97.75 104 PHE A C 1
ATOM 829 O O . PHE A 1 104 ? 10.848 1.991 -2.859 1.00 97.75 104 PHE A O 1
ATOM 836 N N . GLU A 1 105 ? 10.386 -0.032 -3.720 1.00 97.81 105 GLU A N 1
ATOM 837 C CA . GLU A 1 105 ? 9.220 0.431 -4.477 1.00 97.81 105 GLU A CA 1
ATOM 838 C C . GLU A 1 105 ? 8.047 0.840 -3.569 1.00 97.81 105 GLU A C 1
ATOM 840 O O . GLU A 1 105 ? 7.344 1.807 -3.872 1.00 97.81 105 GLU A O 1
ATOM 845 N N . THR A 1 106 ? 7.874 0.208 -2.400 1.00 97.81 106 THR A N 1
ATOM 846 C CA . THR A 1 106 ? 6.886 0.649 -1.396 1.00 97.81 106 THR A CA 1
ATOM 847 C C . THR A 1 106 ? 7.230 2.043 -0.876 1.00 97.81 106 THR A C 1
ATOM 849 O O . THR A 1 106 ? 6.384 2.937 -0.882 1.00 97.81 106 THR A O 1
ATOM 852 N N . VAL A 1 107 ? 8.482 2.285 -0.481 1.00 97.12 107 VAL A N 1
ATOM 853 C CA . VAL A 1 107 ? 8.924 3.608 -0.012 1.00 97.12 107 VAL A CA 1
ATOM 854 C C . VAL A 1 107 ? 8.693 4.664 -1.089 1.00 97.12 107 VAL A C 1
ATOM 856 O O . VAL A 1 107 ? 8.113 5.718 -0.816 1.00 97.12 107 VAL A O 1
ATOM 859 N N . LYS A 1 108 ? 9.076 4.364 -2.329 1.00 96.38 108 LYS A N 1
ATOM 860 C CA . LYS A 1 108 ? 8.887 5.248 -3.480 1.00 96.38 108 LYS A CA 1
ATOM 861 C C . LYS A 1 108 ? 7.409 5.552 -3.747 1.00 96.38 108 LYS A C 1
ATOM 863 O O . LYS A 1 108 ? 7.068 6.714 -3.978 1.00 96.38 108 LYS A O 1
ATOM 868 N N . ALA A 1 109 ? 6.520 4.561 -3.654 1.00 95.50 109 ALA A N 1
ATOM 869 C CA . ALA A 1 109 ? 5.077 4.745 -3.825 1.00 95.50 109 ALA A CA 1
ATOM 870 C C . ALA A 1 109 ? 4.461 5.684 -2.770 1.00 95.50 109 ALA A C 1
ATOM 872 O O . ALA A 1 109 ? 3.536 6.438 -3.085 1.00 95.50 109 ALA A O 1
ATOM 873 N N . PHE A 1 110 ? 4.978 5.682 -1.539 1.00 94.94 110 PHE A N 1
ATOM 874 C CA . PHE A 1 110 ? 4.496 6.539 -0.449 1.00 94.94 110 PHE A CA 1
ATOM 875 C C . PHE A 1 110 ? 5.118 7.943 -0.477 1.00 94.94 110 PHE A C 1
ATOM 877 O O . PHE A 1 110 ? 4.429 8.936 -0.242 1.00 94.94 110 PHE A O 1
ATOM 884 N N . VAL A 1 111 ? 6.397 8.068 -0.849 1.00 89.56 111 VAL A N 1
ATOM 885 C CA . VAL A 1 111 ? 7.039 9.381 -1.052 1.00 89.56 111 VAL A CA 1
ATOM 886 C C . VAL A 1 111 ? 6.340 10.160 -2.168 1.00 89.56 111 VAL A C 1
ATOM 888 O O . VAL A 1 111 ? 5.986 11.326 -1.969 1.00 89.56 111 VAL A O 1
ATOM 891 N N . ARG A 1 112 ? 6.063 9.501 -3.302 1.00 87.62 112 ARG A N 1
ATOM 892 C CA . ARG A 1 112 ? 5.331 10.093 -4.434 1.00 87.62 112 ARG A CA 1
ATOM 893 C C . ARG A 1 112 ? 3.910 10.508 -4.058 1.00 87.62 112 ARG A C 1
ATOM 895 O O . ARG A 1 112 ? 3.438 11.534 -4.537 1.00 87.62 112 ARG A O 1
ATOM 902 N N . ALA A 1 113 ? 3.240 9.757 -3.182 1.00 86.06 113 ALA A N 1
ATOM 903 C CA . ALA A 1 113 ? 1.918 10.128 -2.682 1.00 86.06 113 ALA A CA 1
ATOM 904 C C . ALA A 1 113 ? 1.958 11.460 -1.918 1.00 86.06 113 ALA A C 1
ATOM 906 O O . ALA A 1 113 ? 1.188 12.367 -2.217 1.00 86.06 113 ALA A O 1
ATOM 907 N N . ALA A 1 114 ? 2.930 11.634 -1.017 1.00 82.56 114 ALA A N 1
ATOM 908 C CA . ALA A 1 114 ? 3.096 12.893 -0.295 1.00 82.56 114 ALA A CA 1
ATOM 909 C C . ALA A 1 114 ? 3.381 14.085 -1.227 1.00 82.56 114 ALA A C 1
ATOM 911 O O . ALA A 1 114 ? 2.960 15.205 -0.942 1.00 82.56 114 ALA A O 1
ATOM 912 N N . GLU A 1 115 ? 4.127 13.874 -2.313 1.00 85.00 115 GLU A N 1
ATOM 913 C CA . GLU A 1 115 ? 4.347 14.891 -3.350 1.00 85.00 115 GLU A CA 1
ATOM 914 C C . GLU A 1 115 ? 3.072 15.219 -4.123 1.00 85.00 115 GLU A C 1
ATOM 916 O O . GLU A 1 115 ? 2.770 16.396 -4.314 1.00 85.00 115 GLU A O 1
ATOM 921 N N . ALA A 1 116 ? 2.307 14.201 -4.522 1.00 85.69 116 ALA A N 1
ATOM 922 C CA . ALA A 1 116 ? 1.040 14.376 -5.220 1.00 85.69 116 ALA A CA 1
ATOM 923 C C . ALA A 1 116 ? 0.042 15.185 -4.381 1.00 85.69 116 ALA A C 1
ATOM 925 O O . ALA A 1 116 ? -0.496 16.169 -4.880 1.00 85.69 116 ALA A O 1
ATOM 926 N N . THR A 1 117 ? -0.125 14.864 -3.093 1.00 87.38 117 THR A N 1
ATOM 927 C CA . THR A 1 117 ? -1.007 15.625 -2.192 1.00 87.38 117 THR A CA 1
ATOM 928 C C . THR A 1 117 ? -0.583 17.092 -2.080 1.00 87.38 117 THR A C 1
ATOM 930 O O . THR A 1 117 ? -1.434 17.975 -2.121 1.00 87.38 117 THR A O 1
ATOM 933 N N . ARG A 1 118 ? 0.727 17.387 -2.014 1.00 85.12 118 ARG A N 1
ATOM 934 C CA . ARG A 1 118 ? 1.217 18.780 -2.013 1.00 85.12 118 ARG A CA 1
ATOM 935 C C . ARG A 1 118 ? 0.884 19.513 -3.312 1.00 85.12 118 ARG A C 1
ATOM 937 O O . ARG A 1 118 ? 0.497 20.673 -3.260 1.00 85.12 118 ARG A O 1
ATOM 944 N N . ARG A 1 119 ? 1.021 18.846 -4.463 1.00 88.12 119 ARG A N 1
ATOM 945 C CA . ARG A 1 119 ? 0.679 19.428 -5.772 1.00 88.12 119 ARG A CA 1
ATOM 946 C C . ARG A 1 119 ? -0.819 19.689 -5.907 1.00 88.12 119 ARG A C 1
ATOM 948 O O . ARG A 1 119 ? -1.193 20.738 -6.413 1.00 88.12 119 ARG A O 1
ATOM 955 N N . ILE A 1 120 ? -1.658 18.763 -5.439 1.00 87.94 120 ILE A N 1
ATOM 956 C CA . ILE A 1 120 ? -3.119 18.923 -5.435 1.00 87.94 120 ILE A CA 1
ATOM 957 C C . ILE A 1 120 ? -3.515 20.116 -4.559 1.00 87.94 120 ILE A C 1
ATOM 959 O O . ILE A 1 120 ? -4.250 20.978 -5.023 1.00 87.94 120 ILE A O 1
ATOM 963 N N . ALA A 1 121 ? -2.966 20.215 -3.344 1.00 87.62 121 ALA A N 1
ATOM 964 C CA . ALA A 1 121 ? -3.239 21.334 -2.443 1.00 87.62 121 ALA A CA 1
ATOM 965 C C . ALA A 1 121 ? -2.790 22.685 -3.027 1.00 87.62 121 ALA A C 1
ATOM 967 O O . ALA A 1 121 ? -3.557 23.640 -3.015 1.00 87.62 121 ALA A O 1
ATOM 968 N N . ALA A 1 122 ? -1.582 22.756 -3.596 1.00 89.88 122 ALA A N 1
ATOM 969 C CA . ALA A 1 122 ? -1.091 23.973 -4.245 1.00 89.88 122 ALA A CA 1
ATOM 970 C C . ALA A 1 122 ? -1.981 24.396 -5.424 1.00 89.88 122 ALA A C 1
ATOM 972 O O . ALA A 1 122 ? -2.274 25.574 -5.590 1.00 89.88 122 ALA A O 1
ATOM 973 N N . ARG A 1 123 ? -2.453 23.431 -6.223 1.00 91.38 123 ARG A N 1
ATOM 974 C CA . ARG A 1 123 ? -3.368 23.705 -7.334 1.00 91.38 123 ARG A CA 1
ATOM 975 C C . ARG A 1 123 ? -4.734 24.195 -6.854 1.00 91.38 123 ARG A C 1
ATOM 977 O O . ARG A 1 123 ? -5.298 25.067 -7.497 1.00 91.38 123 ARG A O 1
ATOM 984 N N . ALA A 1 124 ? -5.253 23.646 -5.757 1.00 91.38 124 ALA A N 1
ATOM 985 C CA . ALA A 1 124 ? -6.521 24.085 -5.180 1.00 91.38 124 ALA A CA 1
ATOM 986 C C . ALA A 1 124 ? -6.455 25.540 -4.686 1.00 91.38 124 ALA A C 1
ATOM 988 O O . ALA A 1 124 ? -7.389 26.292 -4.924 1.00 91.38 124 ALA A O 1
ATOM 989 N N . ILE A 1 125 ? -5.335 25.947 -4.075 1.00 92.62 125 ILE A N 1
ATOM 990 C CA . ILE A 1 125 ? -5.107 27.338 -3.649 1.00 92.62 125 ILE A CA 1
ATOM 991 C C . ILE A 1 125 ? -5.118 28.283 -4.856 1.00 92.62 125 ILE A C 1
ATOM 993 O O . ILE A 1 125 ? -5.883 29.236 -4.864 1.00 92.62 125 ILE A O 1
ATOM 997 N N . LEU A 1 126 ? -4.355 27.963 -5.908 1.00 92.00 126 LEU A N 1
ATOM 998 C CA . LEU A 1 126 ? -4.306 28.785 -7.126 1.00 92.00 126 LEU A CA 1
ATOM 999 C C . LEU A 1 126 ? -5.670 28.919 -7.820 1.00 92.00 126 LEU A C 1
ATOM 1001 O O . LEU A 1 126 ? -5.960 29.944 -8.429 1.00 92.00 126 LEU A O 1
ATOM 1005 N N . LEU A 1 127 ? -6.497 27.869 -7.780 1.00 91.56 127 LEU A N 1
ATOM 1006 C CA . LEU A 1 127 ? -7.852 27.920 -8.331 1.00 91.56 127 LEU A CA 1
ATOM 1007 C C . LEU A 1 127 ? -8.766 28.809 -7.484 1.00 91.56 127 LEU A C 1
ATOM 1009 O O . LEU A 1 127 ? -9.482 29.623 -8.053 1.00 91.56 127 LEU A O 1
ATOM 1013 N N . ALA A 1 128 ? -8.693 28.698 -6.157 1.00 90.50 128 ALA A N 1
ATOM 1014 C CA . ALA A 1 128 ? -9.474 29.533 -5.248 1.00 90.50 128 ALA A CA 1
ATOM 1015 C C . ALA A 1 128 ? -9.092 31.021 -5.346 1.00 90.50 128 ALA A C 1
ATOM 1017 O O . ALA A 1 128 ? -9.972 31.873 -5.328 1.00 90.50 128 ALA A O 1
ATOM 1018 N N . GLU A 1 129 ? -7.800 31.333 -5.494 1.00 90.31 129 GLU A N 1
ATOM 1019 C CA . GLU A 1 129 ? -7.319 32.702 -5.741 1.00 90.31 129 GLU A CA 1
ATOM 1020 C C . GLU A 1 129 ? -7.894 33.259 -7.052 1.00 90.31 129 GLU A C 1
ATOM 1022 O O . GLU A 1 129 ? -8.447 34.352 -7.071 1.00 90.31 129 GLU A O 1
ATOM 1027 N N . ARG A 1 130 ? -7.872 32.466 -8.132 1.00 88.75 130 ARG A N 1
ATOM 1028 C CA . ARG A 1 130 ? -8.437 32.873 -9.426 1.00 88.75 130 ARG A CA 1
ATOM 1029 C C . ARG A 1 130 ? -9.957 33.079 -9.391 1.00 88.75 130 ARG A C 1
ATOM 1031 O O . ARG A 1 130 ? -10.468 33.950 -10.087 1.00 88.75 130 ARG A O 1
ATOM 1038 N N . GLU A 1 131 ? -10.683 32.249 -8.646 1.00 86.69 131 GLU A N 1
ATOM 1039 C CA . GLU A 1 131 ? -12.134 32.390 -8.465 1.00 86.69 131 GLU A CA 1
ATOM 1040 C C . GLU A 1 131 ? -12.485 33.635 -7.638 1.00 86.69 131 GLU A C 1
ATOM 1042 O O . GLU A 1 131 ? -13.483 34.291 -7.930 1.00 86.69 131 GLU A O 1
ATOM 1047 N N . ALA A 1 132 ? -11.658 33.989 -6.648 1.00 83.81 132 ALA A N 1
ATOM 1048 C CA . ALA A 1 132 ? -11.820 35.217 -5.873 1.00 83.81 132 ALA A CA 1
ATOM 1049 C C . ALA A 1 132 ? -11.606 36.468 -6.742 1.00 83.81 132 ALA A C 1
ATOM 1051 O O . ALA A 1 132 ? -12.484 37.326 -6.774 1.00 83.81 132 ALA A O 1
ATOM 1052 N N . ASP A 1 133 ? -10.518 36.512 -7.520 1.00 78.56 133 ASP A N 1
ATOM 1053 C CA . ASP A 1 133 ? -10.222 37.634 -8.425 1.00 78.56 133 ASP A CA 1
ATOM 1054 C C . ASP A 1 133 ? -11.360 37.866 -9.444 1.00 78.56 133 ASP A C 1
ATOM 1056 O O . ASP A 1 133 ? -11.766 38.998 -9.695 1.00 78.56 133 ASP A O 1
ATOM 1060 N N . HIS A 1 134 ? -11.929 36.788 -9.999 1.00 75.75 134 HIS A N 1
ATOM 1061 C CA . HIS A 1 134 ? -13.028 36.877 -10.968 1.00 75.75 134 HIS A CA 1
ATOM 1062 C C . HIS A 1 134 ? -14.365 37.312 -10.334 1.00 75.75 134 HIS A C 1
ATOM 1064 O O . HIS A 1 134 ? -15.177 37.970 -10.986 1.00 75.75 134 HIS A O 1
ATOM 1070 N N . ASN A 1 135 ? -14.633 36.942 -9.078 1.00 69.56 135 ASN A N 1
ATOM 1071 C CA . ASN A 1 135 ? -15.833 37.399 -8.367 1.00 69.56 135 ASN A CA 1
ATOM 1072 C C . ASN A 1 135 ? -15.748 38.882 -7.979 1.00 69.56 135 ASN A C 1
ATOM 1074 O O . ASN A 1 135 ? -16.774 39.565 -7.977 1.00 69.56 135 ASN A O 1
ATOM 1078 N N . ASP A 1 136 ? -14.550 39.382 -7.675 1.00 66.56 136 ASP A N 1
ATOM 1079 C CA . ASP A 1 136 ? -14.333 40.795 -7.356 1.00 66.56 136 ASP A CA 1
ATOM 1080 C C . ASP A 1 136 ? -14.493 41.691 -8.598 1.00 66.56 136 ASP A C 1
ATOM 1082 O O . ASP A 1 136 ? -15.102 42.757 -8.501 1.00 66.56 136 ASP A O 1
ATOM 1086 N N . GLU A 1 137 ? -14.045 41.243 -9.780 1.00 62.44 137 GLU A N 1
ATOM 1087 C CA . GLU A 1 137 ? -14.294 41.945 -11.053 1.00 62.44 137 GLU A CA 1
ATOM 1088 C C . GLU A 1 137 ? -15.790 41.983 -11.410 1.00 62.44 137 GLU A C 1
ATOM 1090 O O . GLU A 1 137 ? -16.316 43.040 -11.758 1.00 62.44 137 GLU A O 1
ATOM 1095 N N . HIS A 1 138 ? -16.513 40.869 -11.253 1.00 57.75 138 HIS A N 1
ATOM 1096 C CA . HIS A 1 138 ? -17.938 40.814 -11.598 1.00 57.75 138 HIS A CA 1
ATOM 1097 C C . HIS A 1 138 ? -18.815 41.672 -10.664 1.00 57.75 138 HIS A C 1
ATOM 1099 O O . HIS A 1 138 ? -19.709 42.380 -11.127 1.00 57.75 138 HIS A O 1
ATOM 1105 N N . ASN A 1 139 ? -18.514 41.697 -9.360 1.00 59.03 139 ASN A N 1
ATOM 1106 C CA . ASN A 1 139 ? -19.197 42.574 -8.400 1.00 59.03 139 ASN A CA 1
ATOM 1107 C C . ASN A 1 139 ? -18.877 44.066 -8.604 1.00 59.03 139 ASN A C 1
ATOM 1109 O O . ASN A 1 139 ? -19.663 44.924 -8.190 1.00 59.03 139 ASN A O 1
ATOM 1113 N N . ALA A 1 140 ? -17.726 44.399 -9.195 1.00 60.25 140 ALA A N 1
ATOM 1114 C CA . ALA A 1 140 ? -17.378 45.777 -9.529 1.00 60.25 140 ALA A CA 1
ATOM 1115 C C . ALA A 1 140 ? -18.139 46.284 -10.768 1.00 60.25 140 ALA A C 1
ATOM 1117 O O . ALA A 1 140 ? -18.478 47.464 -10.825 1.00 60.25 140 ALA A O 1
ATOM 1118 N N . GLU A 1 141 ? -18.443 45.404 -11.727 1.00 57.41 141 GLU A N 1
ATOM 1119 C CA . GLU A 1 141 ? -19.193 45.739 -12.946 1.00 57.41 141 GLU A CA 1
ATOM 1120 C C . GLU A 1 141 ? -20.715 45.828 -12.730 1.00 57.41 141 GLU A C 1
ATOM 1122 O O . GLU A 1 141 ? -21.361 46.649 -13.373 1.00 57.41 141 GLU A O 1
ATOM 1127 N N . GLU A 1 142 ? -21.302 45.055 -11.806 1.00 56.22 142 GLU A N 1
ATOM 1128 C CA . GLU A 1 142 ? -22.749 45.118 -11.499 1.00 56.22 142 GLU A CA 1
ATOM 1129 C C . GLU A 1 142 ? -23.168 46.327 -10.631 1.00 56.22 142 GLU A C 1
ATOM 1131 O O . GLU A 1 142 ? -24.360 46.591 -10.475 1.00 56.22 142 GLU A O 1
ATOM 1136 N N . ASN A 1 143 ? -22.214 47.077 -10.068 1.00 53.53 143 ASN A N 1
ATOM 1137 C CA . ASN A 1 143 ? -22.471 48.251 -9.219 1.00 53.53 143 ASN A CA 1
ATOM 1138 C C . ASN A 1 143 ? -22.315 49.607 -9.947 1.00 53.53 143 ASN A C 1
ATOM 1140 O O . ASN A 1 143 ? -22.207 50.644 -9.283 1.00 53.53 143 ASN A O 1
ATOM 1144 N N . ILE A 1 144 ? -22.305 49.617 -11.287 1.00 47.09 144 ILE A N 1
ATOM 1145 C CA . ILE A 1 144 ? -22.268 50.820 -12.146 1.00 47.09 144 ILE A CA 1
ATOM 1146 C C . ILE A 1 144 ? -23.577 50.928 -12.933 1.00 47.09 144 ILE A C 1
ATOM 1148 O O . ILE A 1 144 ? -24.127 52.053 -12.988 1.00 47.09 144 ILE A O 1
#

Mean predicted aligned error: 6.05 Å

Nearest PDB structures (foldseek):
  7yul-assembly1_A  TM=7.947E-01  e=1.474E-01  Homo sapiens
  8yzt-assembly1_B  TM=6.758E-01  e=7.737E-02  Homo sapiens
  7yug-assembly1_A  TM=6.220E-01  e=2.034E-01  Homo sapiens

Secondary structure (DSSP, 8-state):
--SSB-SHHHHHHHHHHHHH-HHHHHHHHHHHHT---SSHHHHHHHHHHHHB-HHHHHHEETT---BTTBPPEE-TT-HHHHHHHHHHHHSTTTTT--HHHHHHHHHHHHHHHHHHHHHHHHHHHHHHHHHHHHHHHHHHHTT-

Foldseek 3Di:
DQPQDEDLVSVVVLLVCLVPPVVSLVVLLQVLLVADDPDLLGSLLRSCVGHYPLVLLLQAAQCQDDDPPHRGHHDPVGSSLVSNLNSQCNHPNRVPPDPVSSNVSSRVSSVVSNVVVVVVVVVVVVVVVVVVVVVVVVVVVVVD

Organism: NCBI:txid35525

InterPro domains:
  IPR032071 Domain of unknown function DUF4806 [PF16064] (2-80)

Radius of gyration: 19.7 Å; Cα contacts (8 Å, |Δi|>4): 172; chains: 1; bounding box: 38×66×31 Å

Sequence (144 aa):
EELPVKTLEEFVSFENLLLFDERKRASLVRFVRNIGGATEGDSVSRAWKEVVSVEVRAQCNWNGVRRGRIKKHKLNKSPIVLAVWNGLRQNPACSNFTDAALQFETVKAFVRAAEATRRIAARAILLAEREADHNDEHNAEENI

Solvent-accessible surface area (backbone atoms only — not comparable to full-atom values): 7610 Å² total; per-residue (Å²): 132,74,72,44,30,66,43,62,67,56,44,55,53,47,32,56,44,41,73,75,34,62,68,60,34,50,49,48,18,54,56,30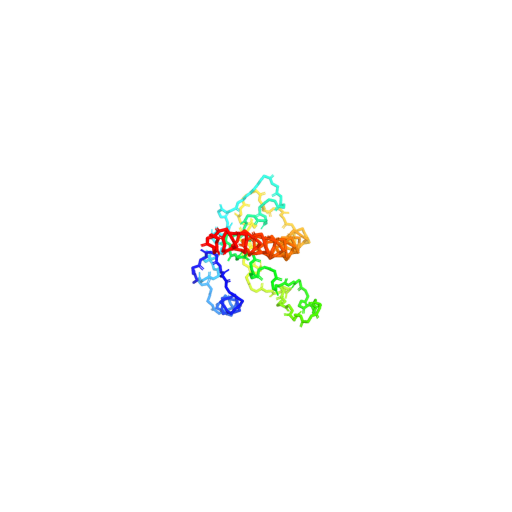,24,76,39,65,53,98,42,71,59,45,21,47,43,49,41,43,58,54,51,34,27,56,70,30,32,39,45,37,39,58,82,27,62,65,58,87,92,47,75,25,44,56,45,70,89,30,50,56,56,54,31,46,53,51,5,30,38,68,15,84,93,35,51,82,66,46,71,71,55,54,48,53,37,49,49,50,47,23,54,51,21,37,51,49,54,51,52,52,51,55,50,52,50,58,51,53,52,54,52,48,56,53,50,55,53,53,59,58,63,75,74,114

pLDDT: mean 91.37, std 10.22, range [47.09, 98.19]